Protein AF-A0A820PLV8-F1 (afdb_monomer_lite)

pLDDT: mean 78.75, std 16.78, range [38.91, 97.12]

Secondary structure (DSSP, 8-state):
------------------HHHHHHHHHHHHHHHHHHH--PPP-----S-TT--PPPPP--SSEEEEEEE-SSSSSS-EEEEEETTTTEEEEEE--TT---EEEEEE---

Organism: NCBI:txid433720

Structure (mmCIF, N/CA/C/O backbone):
data_AF-A0A820PLV8-F1
#
_entry.id   AF-A0A820PLV8-F1
#
loop_
_atom_site.group_PDB
_atom_site.id
_atom_site.type_symbol
_atom_site.label_atom_id
_atom_site.label_alt_id
_atom_site.label_comp_id
_atom_site.label_asym_id
_atom_site.label_entity_id
_atom_site.label_seq_id
_atom_site.pdbx_PDB_ins_code
_atom_site.Cartn_x
_atom_site.Cartn_y
_atom_site.Cartn_z
_atom_site.occupancy
_atom_site.B_iso_or_equiv
_atom_site.auth_seq_id
_atom_site.auth_comp_id
_atom_site.auth_asym_id
_atom_site.auth_atom_id
_atom_site.pdbx_PDB_model_num
ATOM 1 N N . LEU A 1 1 ? -63.216 26.489 89.836 1.00 42.44 1 LEU A N 1
ATOM 2 C CA . LEU A 1 1 ? -62.33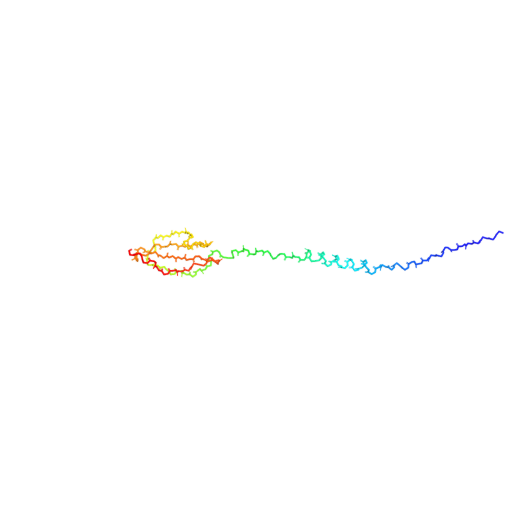6 26.795 88.686 1.00 42.44 1 LEU A CA 1
ATOM 3 C C . LEU A 1 1 ? -61.756 25.474 88.170 1.00 42.44 1 LEU A C 1
ATOM 5 O O . LEU A 1 1 ? -60.790 24.988 88.735 1.00 42.44 1 LEU A O 1
ATOM 9 N N . PHE A 1 2 ? -62.409 24.822 87.204 1.00 39.81 2 PHE A N 1
ATOM 10 C CA . PHE A 1 2 ? -62.015 23.493 86.708 1.00 39.81 2 PHE A CA 1
ATOM 11 C C . PHE A 1 2 ? -61.451 23.657 85.290 1.00 39.81 2 PHE A C 1
ATOM 13 O O . PHE A 1 2 ? -62.185 24.001 84.367 1.00 39.81 2 PHE A O 1
ATOM 20 N N . ILE A 1 3 ? -60.137 23.497 85.128 1.00 45.94 3 ILE A N 1
ATOM 21 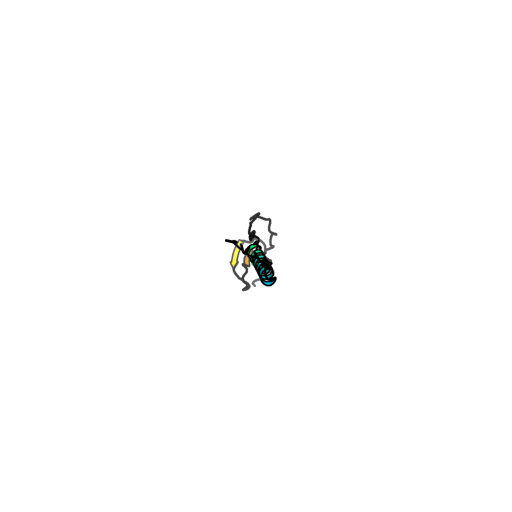C CA . ILE A 1 3 ? -59.442 23.702 83.850 1.00 45.94 3 ILE A CA 1
ATOM 22 C C . ILE A 1 3 ? -59.531 22.404 83.040 1.00 45.94 3 ILE A C 1
ATOM 24 O O . ILE A 1 3 ? -58.920 21.395 83.385 1.00 45.94 3 ILE A O 1
ATOM 28 N N . HIS A 1 4 ? -60.312 22.422 81.960 1.00 50.25 4 HIS A N 1
ATOM 29 C CA . HIS A 1 4 ? -60.478 21.287 81.056 1.00 50.25 4 HIS A CA 1
ATOM 30 C C . HIS A 1 4 ? -59.427 21.356 79.936 1.00 50.25 4 HIS A C 1
ATOM 32 O O . HIS A 1 4 ? -59.595 22.063 78.943 1.00 50.25 4 HIS A O 1
ATOM 38 N N . ILE A 1 5 ? -58.308 20.646 80.103 1.00 52.22 5 ILE A N 1
ATOM 39 C CA . ILE A 1 5 ? -57.233 20.583 79.103 1.00 52.22 5 ILE A CA 1
ATOM 40 C C . ILE A 1 5 ? -57.659 19.630 77.978 1.00 52.22 5 ILE A C 1
ATOM 42 O O . ILE A 1 5 ? -57.611 18.409 78.134 1.00 52.22 5 ILE A O 1
ATOM 46 N N . ARG A 1 6 ? -58.048 20.167 76.814 1.00 57.59 6 ARG A N 1
ATOM 47 C CA . ARG A 1 6 ? -58.205 19.359 75.595 1.00 57.59 6 ARG A CA 1
ATOM 48 C C . ARG A 1 6 ? -56.824 19.023 75.0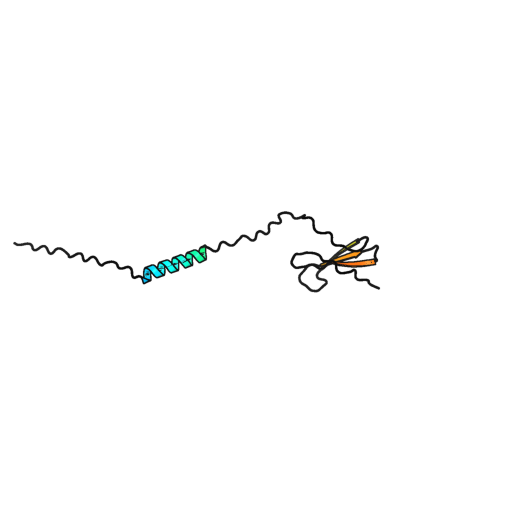33 1.00 57.59 6 ARG A C 1
ATOM 50 O O . ARG A 1 6 ? -56.131 19.898 74.524 1.00 57.59 6 ARG A O 1
ATOM 57 N N . ARG A 1 7 ? -56.417 17.752 75.107 1.00 50.88 7 ARG A N 1
ATOM 58 C CA . ARG A 1 7 ? -55.196 17.283 74.435 1.00 50.88 7 ARG A CA 1
ATOM 59 C C . ARG A 1 7 ? -55.417 17.280 72.915 1.00 50.88 7 ARG A C 1
ATOM 61 O O . ARG A 1 7 ? -56.411 16.701 72.471 1.00 50.88 7 ARG A O 1
ATOM 68 N N . PRO A 1 8 ? -54.530 17.884 72.106 1.00 48.03 8 PRO A N 1
ATOM 69 C CA . PRO A 1 8 ? -54.655 17.823 70.660 1.00 48.03 8 PRO A CA 1
ATOM 70 C C . PRO A 1 8 ? -54.397 16.388 70.199 1.00 48.03 8 PRO A C 1
ATOM 72 O O . PRO A 1 8 ? -53.349 15.793 70.454 1.00 48.03 8 PRO A O 1
ATOM 75 N N . PHE A 1 9 ? -55.396 15.822 69.535 1.00 55.66 9 PHE A N 1
ATOM 76 C CA . PHE A 1 9 ? -55.345 14.494 68.950 1.00 55.66 9 PHE A CA 1
ATOM 77 C C . PHE A 1 9 ? -54.421 14.543 67.725 1.00 55.66 9 PHE A C 1
ATOM 79 O O . PHE A 1 9 ? -54.831 14.931 66.631 1.00 55.66 9 PHE A O 1
ATOM 86 N N . TYR A 1 10 ? -53.145 14.203 67.912 1.00 49.53 10 TYR A N 1
ATOM 87 C CA . TYR A 1 10 ? -52.159 14.163 66.833 1.00 49.53 10 TYR A CA 1
ATOM 88 C C . TYR A 1 10 ? -52.473 12.974 65.907 1.00 49.53 10 TYR A C 1
ATOM 90 O O . TYR A 1 10 ? -52.062 11.836 66.141 1.00 49.53 10 TYR A O 1
ATOM 98 N N . ARG A 1 11 ? -53.278 13.215 64.865 1.00 55.69 11 ARG A N 1
ATOM 99 C CA . ARG A 1 11 ? -53.656 12.208 63.865 1.00 55.69 11 ARG A CA 1
ATOM 100 C C . ARG A 1 11 ? -52.430 11.926 62.997 1.00 55.69 11 ARG A C 1
ATOM 102 O O . ARG A 1 11 ? -52.092 12.727 62.129 1.00 55.69 11 ARG A O 1
ATOM 109 N N . LYS A 1 12 ? -51.768 10.784 63.217 1.00 47.06 12 LYS A N 1
ATOM 110 C CA . LYS A 1 12 ? -50.758 10.247 62.293 1.00 47.06 12 LYS A CA 1
ATOM 111 C C . LYS A 1 12 ? -51.419 10.069 60.924 1.00 47.06 12 LYS A C 1
ATOM 113 O O . LYS A 1 12 ? -52.050 9.045 60.667 1.00 47.06 12 LYS A O 1
ATOM 118 N N . LYS A 1 13 ? -51.302 11.069 60.045 1.00 50.31 13 LYS A N 1
ATOM 119 C CA . LYS A 1 13 ? -51.503 10.862 58.614 1.00 50.31 13 LYS A CA 1
ATOM 120 C C . LYS A 1 13 ? -50.444 9.839 58.236 1.00 50.31 13 LYS A C 1
ATOM 122 O O . LYS A 1 13 ? -49.259 10.157 58.249 1.00 50.31 13 LYS A O 1
ATOM 127 N N . ARG A 1 14 ? -50.859 8.589 58.017 1.00 59.84 14 ARG A N 1
ATOM 128 C CA . ARG A 1 14 ? -50.014 7.587 57.368 1.00 59.84 14 ARG A CA 1
ATOM 129 C C . ARG A 1 14 ? -49.620 8.233 56.047 1.00 59.84 14 ARG A C 1
ATOM 131 O O . ARG A 1 14 ? -50.471 8.398 55.180 1.00 59.84 14 ARG A O 1
ATOM 138 N N . PHE A 1 15 ? -48.395 8.748 55.989 1.00 55.59 15 PHE A N 1
ATOM 139 C CA . PHE A 1 15 ? -47.830 9.454 54.849 1.00 55.59 15 PHE A CA 1
ATOM 140 C C . PHE A 1 15 ? -47.592 8.380 53.787 1.00 55.59 15 PHE A C 1
ATOM 142 O O . PHE A 1 15 ? -46.512 7.819 53.653 1.00 55.59 15 PHE A O 1
ATOM 149 N N . MET A 1 16 ? -48.690 7.960 53.164 1.00 58.69 16 MET A N 1
ATOM 150 C CA . MET A 1 16 ? -48.730 6.951 52.128 1.00 58.69 16 MET A CA 1
ATOM 151 C C . MET A 1 16 ? -48.171 7.652 50.902 1.00 58.69 16 MET A C 1
ATOM 153 O O . MET A 1 16 ? -48.897 8.357 50.208 1.00 58.69 16 MET A O 1
ATOM 157 N N . ILE A 1 17 ? -46.851 7.574 50.724 1.00 66.12 17 ILE A N 1
ATOM 158 C CA . ILE A 1 17 ? -46.203 8.048 49.505 1.00 66.12 17 ILE A CA 1
ATOM 159 C C . ILE A 1 17 ? -46.953 7.346 48.367 1.00 66.12 17 ILE A C 1
ATOM 161 O O . ILE A 1 17 ? -46.989 6.111 48.360 1.00 66.12 17 ILE A O 1
ATOM 165 N N . PRO A 1 18 ? -47.645 8.084 47.479 1.00 77.81 18 PRO A N 1
ATOM 166 C CA . PRO A 1 18 ? -48.425 7.459 46.427 1.00 77.81 18 PRO A CA 1
ATOM 167 C C . PRO A 1 18 ? -47.456 6.622 45.602 1.00 77.81 18 PRO A C 1
ATOM 169 O O . PRO A 1 18 ? -46.380 7.095 45.240 1.00 77.81 18 PRO A O 1
ATOM 172 N N . THR A 1 19 ? -47.807 5.370 45.338 1.00 82.56 19 THR A N 1
ATOM 173 C CA . THR A 1 19 ? -46.977 4.417 44.585 1.00 82.56 19 THR A CA 1
ATOM 174 C C . THR A 1 19 ? -46.471 4.999 43.262 1.00 82.56 19 THR A C 1
ATOM 176 O O . THR A 1 19 ? -45.360 4.685 42.845 1.00 82.56 19 THR A O 1
ATOM 179 N N . CYS A 1 20 ? -47.219 5.934 42.667 1.00 80.00 20 CYS A N 1
ATOM 180 C CA . CYS A 1 20 ? -46.801 6.734 41.518 1.00 80.00 20 CYS A CA 1
ATOM 181 C C . CYS A 1 20 ? -45.476 7.486 41.732 1.00 80.00 20 CYS A C 1
ATOM 183 O O . CYS A 1 20 ? -44.651 7.489 40.831 1.00 80.00 20 CYS A O 1
ATOM 185 N N . LEU A 1 21 ? -45.234 8.085 42.903 1.00 85.81 21 LEU A N 1
ATOM 186 C CA . LEU A 1 21 ? -44.022 8.871 43.183 1.00 85.81 21 LEU A CA 1
ATOM 187 C C . LEU A 1 21 ? -42.782 7.970 43.295 1.00 85.81 21 LEU A C 1
ATOM 189 O O . LEU A 1 21 ? -41.692 8.312 42.836 1.00 85.81 21 LEU A O 1
ATOM 193 N N . LEU A 1 22 ? -42.963 6.774 43.855 1.00 88.75 22 LEU A N 1
ATOM 194 C CA . LEU A 1 22 ? -41.906 5.770 43.958 1.00 88.75 22 LEU A CA 1
ATOM 195 C C . LEU A 1 22 ? -41.589 5.168 42.578 1.00 88.75 22 LEU A C 1
ATOM 197 O O . LEU A 1 22 ? -40.421 5.009 42.226 1.00 88.75 22 LEU A O 1
ATOM 201 N N . LEU A 1 23 ? -42.620 4.934 41.758 1.00 90.25 23 LEU A N 1
ATOM 202 C CA . LEU A 1 23 ? -42.471 4.488 40.373 1.00 90.25 23 LEU A CA 1
ATOM 203 C C . LEU A 1 23 ? -41.760 5.541 39.508 1.00 90.25 23 LEU A C 1
ATOM 205 O O . LEU A 1 23 ? -40.860 5.197 38.747 1.00 90.25 23 LEU A O 1
ATOM 209 N N . THR A 1 24 ? -42.097 6.826 39.657 1.00 91.06 24 THR A N 1
ATOM 210 C CA . THR A 1 24 ? -41.443 7.905 38.899 1.00 91.06 24 THR A CA 1
ATOM 211 C C . THR A 1 24 ? -39.975 8.067 39.276 1.00 91.06 24 THR A C 1
ATOM 213 O O . THR A 1 24 ? -39.149 8.289 38.395 1.00 91.06 24 THR A O 1
ATOM 216 N N . LEU A 1 25 ? -39.625 7.913 40.559 1.00 92.81 25 LEU A N 1
ATOM 217 C CA . LEU A 1 25 ? -38.228 7.959 41.004 1.00 92.81 25 LEU A CA 1
ATOM 218 C C . LEU A 1 25 ? -37.417 6.770 40.476 1.00 92.81 25 LEU A C 1
ATOM 220 O O . LEU A 1 25 ? -36.271 6.956 40.074 1.00 92.81 25 LEU A O 1
ATOM 224 N N . LEU A 1 26 ? -38.011 5.574 40.420 1.00 93.62 26 LEU A N 1
ATOM 225 C CA . LEU A 1 26 ? -37.364 4.400 39.830 1.00 93.62 26 LEU A CA 1
ATOM 226 C C . LEU A 1 26 ? -37.118 4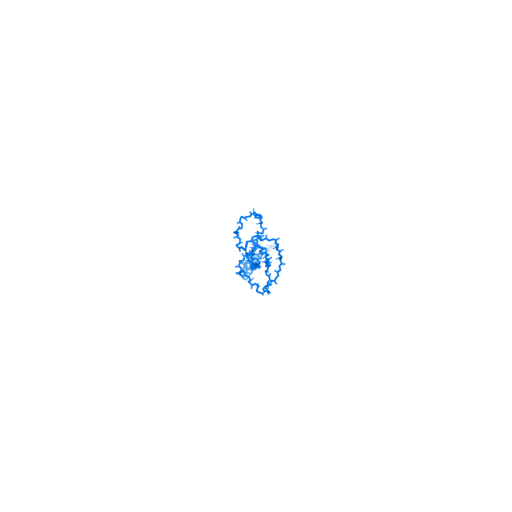.573 38.330 1.00 93.62 26 LEU A C 1
ATOM 228 O O . LEU A 1 26 ? -36.008 4.327 37.868 1.00 93.62 26 LEU A O 1
ATOM 232 N N . ILE A 1 27 ? -38.117 5.039 37.576 1.00 93.75 27 ILE A N 1
ATOM 233 C CA . ILE A 1 27 ? -37.966 5.286 36.135 1.00 93.75 27 ILE A CA 1
ATOM 234 C C . ILE A 1 27 ? -36.895 6.356 35.889 1.00 93.75 27 ILE A C 1
ATOM 236 O O . ILE A 1 27 ? -36.017 6.156 35.052 1.00 93.75 27 ILE A O 1
ATOM 240 N N . ALA A 1 28 ? -36.911 7.455 36.649 1.00 93.31 28 ALA A N 1
ATOM 241 C CA . ALA A 1 28 ? -35.893 8.498 36.547 1.00 93.31 28 ALA A CA 1
ATOM 242 C C . ALA A 1 28 ? -34.486 7.956 36.845 1.00 93.31 28 ALA A C 1
ATOM 244 O O . ALA A 1 28 ? -33.553 8.240 36.098 1.00 93.31 28 ALA A O 1
ATOM 245 N N . ALA A 1 29 ? -34.331 7.127 37.881 1.00 93.06 29 ALA A N 1
ATOM 246 C CA . ALA A 1 29 ? -33.053 6.503 38.214 1.00 93.06 29 ALA A CA 1
ATOM 247 C C . ALA A 1 29 ? -32.544 5.571 37.099 1.00 93.06 29 ALA A C 1
ATOM 249 O O . ALA A 1 29 ? -31.353 5.590 36.789 1.00 93.06 29 ALA A O 1
ATOM 250 N N . VAL A 1 30 ? -33.433 4.804 36.455 1.00 93.38 30 VAL A N 1
ATOM 251 C CA . VAL A 1 30 ? -33.076 3.953 35.307 1.00 93.38 30 VAL A CA 1
ATOM 252 C C . VAL A 1 30 ? -32.631 4.802 34.118 1.00 93.38 30 VAL A C 1
ATOM 254 O O . VAL A 1 30 ? -31.582 4.531 33.541 1.00 93.38 30 VAL A O 1
ATOM 257 N N . VAL A 1 31 ? -33.375 5.858 33.779 1.00 92.88 31 VAL A N 1
ATOM 258 C CA . VAL A 1 31 ? -33.027 6.762 32.670 1.00 92.88 31 VAL A CA 1
ATOM 259 C C . VAL A 1 31 ? -31.674 7.433 32.911 1.00 92.88 31 VAL A C 1
ATOM 261 O O . VAL A 1 31 ? -30.829 7.445 32.021 1.00 92.88 31 VAL A O 1
ATOM 264 N N . ILE A 1 32 ? -31.427 7.923 34.128 1.00 91.69 32 ILE A N 1
ATOM 265 C CA . ILE A 1 32 ? -30.140 8.516 34.515 1.00 91.69 32 ILE A CA 1
ATOM 266 C C . ILE A 1 32 ? -29.014 7.480 34.404 1.00 91.69 32 ILE A C 1
ATOM 268 O O . ILE A 1 32 ? -27.959 7.782 33.851 1.00 91.69 32 ILE A O 1
ATOM 272 N N . GLY A 1 33 ? -29.239 6.249 34.868 1.00 89.69 33 GLY A N 1
ATOM 273 C CA . GLY A 1 33 ? -28.270 5.159 34.745 1.00 89.69 33 GLY A CA 1
ATOM 274 C C . GLY A 1 33 ? -27.941 4.797 33.294 1.00 89.69 33 GLY A C 1
ATOM 275 O O . GLY A 1 33 ? -26.784 4.529 32.987 1.00 89.69 33 GLY A O 1
ATOM 276 N N . VAL A 1 34 ? -28.922 4.843 32.389 1.00 88.88 34 VAL A N 1
ATOM 277 C CA . VAL A 1 34 ? -28.713 4.612 30.950 1.00 88.88 34 VAL A CA 1
ATOM 278 C C . VAL A 1 34 ? -27.917 5.756 30.319 1.00 88.88 34 VAL A C 1
ATOM 280 O O . VAL A 1 34 ? -26.946 5.492 29.616 1.00 88.88 34 VAL A O 1
ATOM 283 N N . ILE A 1 35 ? -28.279 7.012 30.607 1.00 86.75 35 ILE A N 1
ATOM 284 C CA . ILE A 1 35 ? -27.598 8.200 30.060 1.00 86.75 35 ILE A CA 1
ATOM 285 C C . ILE A 1 35 ? -26.145 8.277 30.544 1.00 86.75 35 ILE A C 1
ATOM 287 O O . ILE A 1 35 ? -25.248 8.578 29.765 1.00 86.75 35 ILE A O 1
ATOM 291 N N . LEU A 1 36 ? -25.892 7.985 31.822 1.00 85.88 36 LEU A N 1
ATOM 292 C CA . LEU A 1 36 ? -24.543 8.012 32.397 1.00 85.88 36 LEU A CA 1
ATOM 293 C C . LEU A 1 36 ? -23.747 6.724 32.122 1.00 85.88 36 LEU A C 1
ATOM 295 O O . LEU A 1 36 ? -22.525 6.704 32.263 1.00 85.88 36 LEU A O 1
ATOM 299 N N . GLY A 1 37 ? -24.429 5.639 31.751 1.00 80.62 37 GLY A N 1
ATOM 300 C CA . GLY A 1 37 ? -23.857 4.309 31.548 1.00 80.62 37 GLY A CA 1
ATOM 301 C C . GLY A 1 37 ? -23.254 4.071 30.165 1.00 80.62 37 GLY A C 1
ATOM 302 O O . GLY A 1 37 ? -22.608 3.040 29.964 1.00 80.62 37 GLY A O 1
ATOM 303 N N . THR A 1 38 ? -23.408 4.995 29.211 1.00 76.25 38 THR A N 1
ATOM 304 C CA . THR A 1 38 ? -22.773 4.877 27.893 1.00 76.25 38 THR A CA 1
ATOM 305 C C . THR A 1 38 ? -21.274 5.150 28.003 1.00 76.25 38 THR A C 1
ATOM 307 O O . THR A 1 38 ? -20.789 6.235 27.686 1.00 76.25 38 THR A O 1
ATOM 310 N N . LYS A 1 39 ? -20.505 4.156 28.448 1.00 80.25 39 LYS A N 1
ATOM 311 C CA . LYS A 1 39 ? -19.054 4.180 28.264 1.00 80.25 39 LYS A CA 1
ATOM 312 C C . LYS A 1 39 ? -18.782 3.982 26.777 1.00 80.25 39 LYS A C 1
ATOM 314 O O . LYS A 1 39 ? -18.924 2.870 26.269 1.00 80.25 39 LYS A O 1
ATOM 319 N N . SER A 1 40 ? -18.413 5.044 26.067 1.00 75.56 40 SER A N 1
ATOM 320 C CA . SER A 1 40 ? -17.829 4.879 24.740 1.00 75.56 40 SER A CA 1
ATOM 321 C C . SER A 1 40 ? -16.517 4.111 24.906 1.00 75.56 40 SER A C 1
ATOM 323 O O . SER A 1 40 ? -15.673 4.453 25.737 1.00 75.56 40 SER A O 1
ATOM 325 N N . LYS A 1 41 ? -16.347 3.017 24.156 1.00 79.88 41 LYS A N 1
ATOM 326 C CA . LYS A 1 41 ? -15.016 2.426 23.995 1.00 79.88 41 LYS A CA 1
ATOM 327 C C . LYS A 1 41 ? -14.172 3.492 23.291 1.00 79.88 41 LYS A C 1
ATOM 329 O O . LYS A 1 41 ? -14.628 3.981 22.255 1.00 79.88 41 LYS A O 1
ATOM 334 N N . PRO A 1 42 ? -12.999 3.890 23.817 1.00 70.75 42 PRO A N 1
ATOM 335 C CA . PRO A 1 42 ? -12.122 4.751 23.045 1.00 70.75 42 PRO A CA 1
ATOM 336 C C . PRO A 1 42 ? -11.807 4.007 21.748 1.00 70.75 42 PRO A C 1
ATOM 338 O O . PRO A 1 42 ? -11.481 2.817 21.782 1.00 70.75 42 PRO A O 1
ATOM 341 N N . ALA A 1 43 ? -11.959 4.676 20.606 1.00 66.69 43 ALA A N 1
ATOM 342 C CA . ALA A 1 43 ? -11.465 4.141 19.351 1.00 66.69 43 ALA A CA 1
ATOM 343 C C . ALA A 1 43 ? -9.944 4.008 19.500 1.00 66.69 43 ALA A C 1
ATOM 345 O O . ALA A 1 43 ? -9.221 5.002 19.458 1.00 66.69 43 ALA A O 1
ATOM 346 N N . LYS A 1 44 ? -9.466 2.792 19.784 1.00 66.25 44 LYS A N 1
ATOM 347 C CA . LYS A 1 44 ? -8.041 2.484 19.875 1.00 66.25 44 LYS A CA 1
ATOM 348 C C . LYS A 1 44 ? -7.493 2.449 18.445 1.00 66.25 44 LYS A C 1
ATOM 350 O O . LYS A 1 44 ? -7.270 1.379 17.900 1.00 66.25 44 LYS A O 1
ATOM 355 N N . TYR A 1 45 ? -7.291 3.618 17.842 1.00 63.31 45 TYR A N 1
ATOM 356 C CA . TYR A 1 45 ? -6.387 3.767 16.701 1.00 63.31 45 TYR A CA 1
ATOM 357 C C . TYR A 1 45 ? -4.968 3.877 17.255 1.00 63.31 45 TYR A C 1
ATOM 359 O O . TYR A 1 45 ? -4.368 4.948 17.259 1.00 63.31 45 TYR A O 1
ATOM 367 N N . VAL A 1 46 ? -4.469 2.793 17.846 1.00 67.19 46 VAL A N 1
ATOM 368 C CA . VAL A 1 46 ? -3.057 2.715 18.210 1.00 67.19 46 VAL A CA 1
ATOM 369 C C . VAL A 1 46 ? -2.389 1.939 17.096 1.00 67.19 46 VAL A C 1
ATOM 371 O O . VAL A 1 46 ? -2.694 0.769 16.879 1.00 67.19 46 VAL A O 1
ATOM 374 N N . CYS A 1 47 ? -1.512 2.619 16.369 1.00 68.62 47 CYS A N 1
ATOM 375 C CA . CYS A 1 47 ? -0.577 1.993 15.453 1.00 68.62 47 CYS A CA 1
ATOM 376 C C . CYS A 1 47 ? 0.460 1.280 16.331 1.00 68.62 47 CYS A C 1
ATOM 378 O O . CYS A 1 47 ? 1.516 1.836 16.624 1.00 68.62 47 CYS A O 1
ATOM 380 N N . ASP A 1 48 ? 0.103 0.099 16.845 1.00 72.94 48 ASP A N 1
ATOM 381 C CA . ASP A 1 48 ? 0.952 -0.669 17.762 1.00 72.94 48 ASP A CA 1
ATOM 382 C C . ASP A 1 48 ? 2.282 -1.059 17.064 1.00 72.94 48 ASP A C 1
ATOM 384 O O . ASP A 1 48 ? 3.293 -1.228 17.743 1.00 72.94 48 ASP A O 1
ATOM 388 N N . ASN A 1 49 ? 2.324 -1.085 15.718 1.00 72.12 49 ASN A N 1
ATOM 389 C CA . ASN A 1 49 ? 3.561 -1.155 14.938 1.00 72.12 49 ASN A CA 1
ATOM 390 C C . ASN A 1 49 ? 3.391 -0.582 13.504 1.00 72.12 49 ASN A C 1
ATOM 392 O O . ASN A 1 49 ? 2.663 -1.153 12.698 1.00 72.12 49 ASN A O 1
ATOM 396 N N . PRO A 1 50 ? 4.068 0.515 13.118 1.00 71.12 50 PRO A N 1
ATOM 397 C CA . PRO A 1 50 ? 3.951 1.097 11.770 1.00 71.12 50 PRO A CA 1
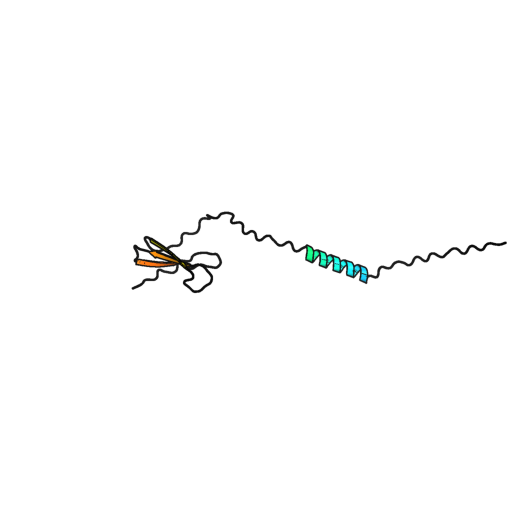ATOM 398 C C . PRO A 1 50 ? 4.729 0.335 10.678 1.00 71.12 50 PRO A C 1
ATOM 400 O O . PRO A 1 50 ? 4.695 0.732 9.518 1.00 71.12 50 PRO A O 1
ATOM 403 N N . PHE A 1 51 ? 5.440 -0.736 11.044 1.00 78.06 51 PHE A N 1
ATOM 404 C CA . PHE A 1 51 ? 6.262 -1.553 10.144 1.00 78.06 51 PHE A CA 1
ATOM 405 C C . PHE A 1 51 ? 5.945 -3.043 10.292 1.00 78.06 51 PHE A C 1
ATOM 407 O O . PHE A 1 51 ? 6.851 -3.877 10.225 1.00 78.06 51 PHE A O 1
ATOM 414 N N . GLU A 1 52 ? 4.684 -3.394 10.565 1.00 72.25 52 GLU A N 1
ATOM 415 C CA . GLU A 1 52 ? 4.304 -4.804 10.481 1.00 72.25 52 GLU A CA 1
ATOM 416 C C . GLU A 1 52 ? 4.659 -5.344 9.088 1.00 72.25 52 GLU A C 1
ATOM 418 O O . GLU A 1 52 ? 4.481 -4.630 8.095 1.00 72.25 52 GLU A O 1
ATOM 423 N N . PRO A 1 53 ? 5.236 -6.556 9.006 1.00 66.12 53 PRO A N 1
ATOM 424 C CA . PRO A 1 53 ? 5.617 -7.135 7.732 1.00 66.12 53 PRO A CA 1
ATOM 425 C C . PRO A 1 53 ? 4.362 -7.282 6.875 1.00 66.12 53 PRO A C 1
ATOM 427 O O . PRO A 1 53 ? 3.467 -8.059 7.197 1.00 66.12 53 PRO A O 1
ATOM 430 N N . PHE A 1 54 ? 4.300 -6.497 5.804 1.00 72.44 54 PHE A N 1
ATOM 431 C CA . PHE A 1 54 ? 3.265 -6.624 4.794 1.00 72.44 54 PHE A CA 1
ATOM 432 C C . PHE A 1 54 ? 3.661 -7.730 3.822 1.00 72.44 54 PHE A C 1
ATOM 434 O O . PHE A 1 54 ? 4.847 -7.873 3.499 1.00 72.44 54 PHE A O 1
ATOM 441 N N . ASP A 1 55 ? 2.682 -8.492 3.343 1.00 77.94 55 ASP A N 1
ATOM 442 C CA . ASP A 1 55 ? 2.933 -9.448 2.273 1.00 77.94 55 ASP A CA 1
ATOM 443 C C . ASP A 1 55 ? 3.449 -8.690 1.047 1.00 77.94 55 ASP A C 1
ATOM 445 O O . ASP A 1 55 ? 2.846 -7.713 0.590 1.00 77.94 55 ASP A O 1
ATOM 449 N N . ALA A 1 56 ? 4.605 -9.116 0.537 1.00 78.94 56 ALA A N 1
ATOM 450 C CA . ALA A 1 56 ? 5.149 -8.552 -0.685 1.00 78.94 56 ALA A CA 1
ATOM 451 C C . ALA A 1 56 ? 4.152 -8.806 -1.821 1.00 78.94 56 ALA A C 1
ATOM 453 O O . ALA A 1 56 ? 3.732 -9.939 -2.054 1.00 78.94 56 ALA A O 1
ATOM 454 N N . VAL A 1 57 ? 3.761 -7.738 -2.512 1.00 83.75 57 VAL A N 1
ATOM 455 C CA . VAL A 1 57 ? 2.834 -7.832 -3.635 1.00 83.75 57 VAL A CA 1
ATOM 456 C C . VAL A 1 57 ? 3.639 -8.043 -4.906 1.00 83.75 57 VAL A C 1
ATOM 458 O O . VAL A 1 57 ? 4.498 -7.227 -5.241 1.00 83.75 57 VAL A O 1
ATOM 461 N N . ASP A 1 58 ? 3.346 -9.131 -5.614 1.00 87.62 58 ASP A N 1
ATOM 462 C CA . ASP A 1 58 ? 4.018 -9.453 -6.867 1.00 87.62 58 ASP A CA 1
ATOM 463 C C . ASP A 1 58 ? 3.740 -8.389 -7.941 1.00 87.62 58 ASP A C 1
ATOM 465 O O . ASP A 1 58 ? 2.589 -8.047 -8.254 1.00 87.62 58 ASP A O 1
ATOM 469 N N . THR A 1 59 ? 4.824 -7.899 -8.537 1.00 91.50 59 THR A N 1
ATOM 470 C CA . THR A 1 59 ? 4.851 -6.995 -9.693 1.00 91.50 59 THR A CA 1
ATOM 471 C C . THR A 1 59 ? 5.676 -7.625 -10.822 1.00 91.50 59 THR A C 1
ATOM 473 O O . THR A 1 59 ? 6.034 -8.802 -10.759 1.00 91.50 59 THR A O 1
ATOM 476 N N . GLY A 1 60 ? 5.940 -6.878 -11.897 1.00 91.44 60 GLY A N 1
ATOM 477 C CA . GLY A 1 60 ? 6.853 -7.328 -12.950 1.00 91.44 60 GLY A CA 1
ATOM 478 C C . GLY A 1 60 ? 8.332 -7.158 -12.578 1.00 91.44 60 GLY A C 1
ATOM 479 O O . GLY A 1 60 ? 8.695 -6.698 -11.496 1.00 91.44 60 GLY A O 1
ATOM 480 N N . ASN A 1 61 ? 9.213 -7.508 -13.510 1.00 93.75 61 ASN A N 1
ATOM 481 C CA . ASN A 1 61 ? 10.655 -7.453 -13.320 1.00 93.75 61 ASN A CA 1
ATOM 482 C C . ASN A 1 61 ? 11.206 -6.026 -13.424 1.00 93.75 61 ASN A C 1
ATOM 484 O O . ASN A 1 61 ? 10.871 -5.252 -14.327 1.00 93.75 61 ASN A O 1
ATOM 488 N N . PHE A 1 62 ? 12.155 -5.732 -12.534 1.00 94.81 62 PHE A N 1
ATOM 489 C CA . PHE A 1 62 ? 12.884 -4.464 -12.467 1.00 94.81 62 PHE A CA 1
ATOM 490 C C . PHE A 1 62 ? 11.941 -3.243 -12.384 1.00 94.81 62 PHE A C 1
ATOM 492 O O . PHE A 1 62 ? 11.917 -2.400 -13.293 1.00 94.81 62 PHE A O 1
ATOM 499 N N . PRO A 1 63 ? 11.132 -3.149 -11.308 1.00 94.56 63 PRO A N 1
ATOM 500 C CA . PRO A 1 63 ? 10.279 -1.991 -11.082 1.00 94.56 63 PRO A CA 1
ATOM 501 C C . PRO A 1 63 ? 11.145 -0.734 -10.932 1.00 94.56 63 PRO A C 1
ATOM 503 O O . PRO A 1 63 ? 12.042 -0.683 -10.091 1.00 94.56 63 PRO A O 1
ATOM 506 N N . SER A 1 64 ? 10.899 0.271 -11.772 1.00 96.88 64 SER A N 1
ATOM 507 C CA . SER A 1 64 ? 11.738 1.477 -11.865 1.00 96.88 64 SER A CA 1
ATOM 508 C C . SER A 1 64 ? 11.080 2.730 -11.293 1.00 96.88 64 SER A C 1
ATOM 510 O O . SER A 1 64 ? 11.771 3.674 -10.916 1.00 96.88 64 SER A O 1
ATOM 512 N N . SER A 1 65 ? 9.749 2.775 -11.266 1.00 96.31 65 SER A N 1
ATOM 513 C CA . SER A 1 65 ? 8.983 3.921 -10.774 1.00 96.31 65 SER A CA 1
ATOM 514 C C . SER A 1 65 ? 7.572 3.512 -10.354 1.00 96.31 65 SER A C 1
ATOM 516 O O . SER A 1 65 ? 7.045 2.498 -10.814 1.00 96.31 65 SER A O 1
ATOM 518 N N . SER A 1 66 ? 6.960 4.323 -9.488 1.00 95.88 66 SER A N 1
ATOM 519 C CA . SER A 1 66 ? 5.592 4.131 -9.000 1.00 95.88 66 SER A CA 1
ATOM 520 C C . SER A 1 66 ? 4.840 5.456 -8.867 1.00 95.88 66 SER A C 1
ATOM 522 O O . SER A 1 66 ? 5.450 6.492 -8.595 1.00 95.88 66 SER A O 1
ATOM 524 N N . VAL A 1 67 ? 3.514 5.419 -8.993 1.00 97.12 67 VAL A N 1
ATOM 525 C CA . VAL A 1 67 ? 2.614 6.561 -8.774 1.00 97.12 67 VAL A CA 1
ATOM 526 C C . VAL A 1 67 ? 1.354 6.118 -8.029 1.00 97.12 67 VAL A C 1
ATOM 528 O O . VAL A 1 67 ? 0.892 4.993 -8.209 1.00 97.12 67 VAL A O 1
ATOM 531 N N . LEU A 1 68 ? 0.815 7.009 -7.192 1.00 95.88 68 LEU A N 1
ATOM 532 C CA . LEU A 1 68 ? -0.425 6.806 -6.439 1.00 95.88 68 LEU A CA 1
ATOM 533 C C 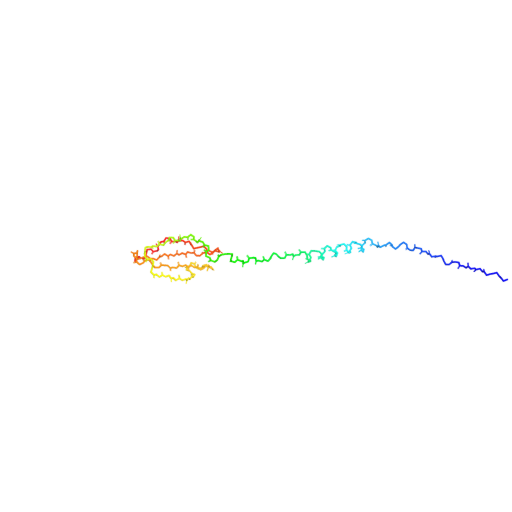. LEU A 1 68 ? -1.594 7.527 -7.119 1.00 95.88 68 LEU A C 1
ATOM 535 O O . LEU A 1 68 ? -1.418 8.643 -7.614 1.00 95.88 68 LEU A O 1
ATOM 539 N N . GLY A 1 69 ? -2.782 6.926 -7.103 1.00 93.94 69 GLY A N 1
ATOM 540 C CA . GLY A 1 69 ? -3.984 7.521 -7.690 1.00 93.94 69 GLY A CA 1
ATOM 541 C C . GLY A 1 69 ? -5.255 6.731 -7.391 1.00 93.94 69 GLY A C 1
ATOM 542 O O . GLY A 1 69 ? -5.200 5.733 -6.693 1.00 93.94 69 GLY A O 1
ATOM 543 N N . TYR A 1 70 ? -6.386 7.195 -7.919 1.00 94.88 70 TYR A N 1
ATOM 544 C CA . TYR A 1 70 ? -7.649 6.449 -7.952 1.00 94.88 70 TYR A CA 1
ATOM 545 C C . TYR A 1 70 ? -7.854 6.002 -9.402 1.00 94.88 70 TYR A C 1
ATOM 547 O O . TYR A 1 70 ? -8.372 6.766 -10.220 1.00 94.88 70 TYR A O 1
ATOM 555 N N . PHE A 1 71 ? -7.317 4.840 -9.766 1.00 94.75 71 PHE A N 1
ATOM 556 C CA . PHE A 1 71 ? -7.243 4.388 -11.157 1.00 94.75 71 PHE A CA 1
ATOM 557 C C . PHE A 1 71 ? -8.486 3.609 -11.594 1.00 94.75 71 PHE A C 1
ATOM 559 O O . PHE A 1 71 ? -8.768 3.574 -12.794 1.00 94.75 71 PHE A O 1
ATOM 566 N N . ASP A 1 72 ? -9.254 3.041 -10.660 1.00 93.31 72 ASP A N 1
ATOM 567 C CA . ASP A 1 72 ? -10.493 2.303 -10.946 1.00 93.31 72 ASP A CA 1
ATOM 568 C C . ASP A 1 72 ? -11.788 3.042 -10.535 1.00 93.31 72 ASP A C 1
ATOM 570 O O . ASP A 1 72 ? -12.893 2.508 -10.674 1.00 93.31 72 ASP A O 1
ATOM 574 N N . ASN A 1 73 ? -11.654 4.315 -10.140 1.00 93.00 73 ASN A N 1
ATOM 575 C CA . ASN A 1 73 ? -12.744 5.219 -9.759 1.00 93.00 73 ASN A CA 1
ATOM 576 C C . ASN A 1 73 ? -13.498 4.793 -8.482 1.00 93.00 73 ASN A C 1
ATOM 578 O O . ASN A 1 73 ? -14.686 5.100 -8.323 1.00 93.00 73 ASN A O 1
ATOM 582 N N . ASP A 1 74 ? -12.814 4.115 -7.565 1.00 93.50 74 ASP A N 1
ATOM 583 C CA . ASP A 1 74 ? -13.269 3.929 -6.196 1.00 93.50 74 ASP A CA 1
ATOM 584 C C . ASP A 1 74 ? -12.795 5.069 -5.258 1.00 93.50 74 ASP A C 1
ATOM 586 O O . ASP A 1 74 ? -12.439 6.171 -5.688 1.00 93.50 74 ASP A O 1
ATOM 590 N N . THR A 1 75 ? -12.882 4.842 -3.945 1.00 94.44 75 THR A N 1
ATOM 591 C CA . THR A 1 75 ? -12.411 5.787 -2.918 1.00 94.44 75 THR A CA 1
ATOM 592 C C . THR A 1 75 ? -11.116 5.337 -2.237 1.00 94.44 75 THR A C 1
ATOM 594 O O . THR A 1 75 ? -10.758 5.893 -1.196 1.00 94.44 75 THR A O 1
ATOM 597 N N . TYR A 1 76 ? -10.445 4.313 -2.760 1.00 94.06 76 TYR A N 1
ATOM 598 C CA . TYR A 1 76 ? -9.247 3.704 -2.196 1.00 94.06 76 TYR A CA 1
ATOM 599 C C . TYR A 1 76 ? -8.022 4.040 -3.057 1.00 94.06 76 TYR A C 1
ATOM 601 O O . TYR A 1 76 ? -8.094 4.201 -4.265 1.00 94.06 76 TYR A O 1
ATOM 609 N N . ILE A 1 77 ? -6.873 4.253 -2.414 1.00 93.69 77 ILE A N 1
ATOM 610 C CA . ILE A 1 77 ? -5.660 4.630 -3.146 1.00 93.69 77 ILE A CA 1
ATOM 611 C C . ILE A 1 77 ? -5.073 3.388 -3.818 1.00 93.69 77 ILE A C 1
ATOM 613 O O . ILE A 1 77 ? -4.712 2.429 -3.138 1.00 93.69 77 ILE A O 1
ATOM 617 N N . ASP A 1 78 ? -4.882 3.479 -5.126 1.00 93.88 78 ASP A N 1
ATOM 618 C CA . ASP A 1 78 ? -4.212 2.504 -5.975 1.00 93.88 78 ASP A CA 1
ATOM 619 C C . ASP A 1 78 ? -2.745 2.882 -6.225 1.00 93.88 78 ASP A C 1
ATOM 621 O O . ASP A 1 78 ? -2.333 4.043 -6.098 1.00 93.88 78 ASP A O 1
ATOM 625 N N . VAL A 1 79 ? -1.952 1.902 -6.666 1.00 94.50 79 VAL A N 1
ATOM 626 C CA . VAL A 1 79 ? -0.544 2.079 -7.048 1.00 94.50 79 VAL A CA 1
ATOM 627 C C . VAL A 1 79 ? -0.308 1.552 -8.459 1.00 94.50 79 VAL A C 1
ATOM 629 O O . VAL A 1 79 ? -0.520 0.373 -8.729 1.00 94.50 79 VAL A O 1
ATOM 632 N N . ALA A 1 80 ? 0.207 2.392 -9.354 1.00 95.81 80 ALA A N 1
ATOM 633 C CA . ALA A 1 80 ? 0.707 1.955 -10.656 1.00 95.81 80 ALA A CA 1
ATOM 634 C C . ALA A 1 80 ? 2.239 1.892 -10.638 1.00 95.81 80 ALA A C 1
ATOM 636 O O . ALA A 1 80 ? 2.893 2.827 -10.172 1.00 95.81 80 ALA A O 1
ATOM 637 N N . ILE A 1 81 ? 2.812 0.796 -11.139 1.00 96.00 81 ILE A N 1
ATOM 638 C CA . ILE A 1 81 ? 4.251 0.496 -11.084 1.00 96.00 81 ILE A CA 1
ATOM 639 C C . ILE A 1 81 ? 4.764 0.180 -12.489 1.00 96.00 81 ILE A C 1
ATOM 641 O O . ILE A 1 81 ? 4.226 -0.701 -13.157 1.00 96.00 81 ILE A O 1
ATOM 645 N N . ALA A 1 82 ? 5.812 0.879 -12.932 1.00 96.81 82 ALA A N 1
ATOM 646 C CA . ALA A 1 82 ? 6.467 0.620 -14.213 1.00 96.81 82 ALA A CA 1
ATOM 647 C C . ALA A 1 82 ? 7.549 -0.459 -14.066 1.00 96.81 82 ALA A C 1
ATOM 649 O O . ALA A 1 82 ? 8.518 -0.271 -13.326 1.00 96.81 82 ALA A O 1
ATOM 650 N N . ASN A 1 83 ? 7.403 -1.561 -14.802 1.00 96.19 83 ASN A N 1
ATOM 651 C CA . ASN A 1 83 ? 8.318 -2.701 -14.797 1.00 96.19 83 ASN A CA 1
ATOM 652 C C . ASN A 1 83 ? 9.228 -2.620 -16.024 1.00 96.19 83 ASN A C 1
ATOM 654 O O . ASN A 1 83 ? 8.865 -3.044 -17.123 1.00 96.19 83 ASN A O 1
ATOM 658 N N . SER A 1 84 ? 10.402 -2.019 -15.849 1.00 94.62 84 SER A N 1
ATOM 659 C CA . SER A 1 84 ? 11.255 -1.612 -16.971 1.00 94.62 84 SER A CA 1
ATOM 660 C C . SER A 1 84 ? 11.886 -2.770 -17.747 1.00 94.62 84 SER A C 1
ATOM 662 O O . SER A 1 84 ? 12.150 -2.605 -18.933 1.00 94.62 84 SER A O 1
ATOM 664 N N . ASN A 1 85 ? 12.092 -3.937 -17.125 1.00 95.69 85 ASN A N 1
ATOM 665 C CA . ASN A 1 85 ? 12.611 -5.118 -17.824 1.00 95.69 85 ASN A CA 1
ATOM 666 C C . ASN A 1 85 ? 11.514 -5.903 -18.563 1.00 95.69 85 ASN A C 1
ATOM 668 O O . ASN A 1 85 ? 11.808 -6.598 -19.531 1.00 95.69 85 ASN A O 1
ATOM 672 N N . ASP A 1 86 ? 10.261 -5.790 -18.118 1.00 93.56 86 ASP A N 1
ATOM 673 C CA . ASP A 1 86 ? 9.121 -6.466 -18.750 1.00 93.56 86 ASP A CA 1
ATOM 674 C C . ASP A 1 86 ? 8.387 -5.583 -19.766 1.00 93.56 86 ASP A C 1
ATOM 676 O O . ASP A 1 86 ? 7.518 -6.073 -20.482 1.00 93.56 86 ASP A O 1
ATOM 680 N N . ASN A 1 87 ? 8.693 -4.284 -19.810 1.00 93.81 87 ASN A N 1
ATOM 681 C CA . ASN A 1 87 ? 7.951 -3.280 -20.574 1.00 93.81 87 ASN A CA 1
ATOM 682 C C . ASN A 1 87 ? 6.441 -3.289 -20.249 1.00 93.81 87 ASN A C 1
ATOM 684 O O . ASN A 1 87 ? 5.606 -3.054 -21.121 1.00 93.81 87 ASN A O 1
ATOM 688 N N . THR A 1 88 ? 6.079 -3.560 -18.992 1.00 94.81 88 THR A N 1
ATOM 689 C CA . THR A 1 88 ? 4.683 -3.588 -18.524 1.00 94.81 88 THR A CA 1
ATOM 690 C C . THR A 1 88 ? 4.442 -2.590 -17.401 1.00 94.81 88 THR A C 1
ATOM 692 O O . THR A 1 88 ? 5.375 -2.103 -16.759 1.00 94.81 88 THR A O 1
ATOM 695 N N . VAL A 1 89 ? 3.164 -2.318 -17.136 1.00 94.38 89 VAL A N 1
ATOM 696 C CA . VAL A 1 89 ? 2.722 -1.612 -15.933 1.00 94.38 89 VAL A CA 1
ATOM 697 C C . VAL A 1 89 ? 1.881 -2.566 -15.088 1.00 94.38 89 VAL A C 1
ATOM 699 O O . VAL A 1 89 ? 0.929 -3.175 -15.583 1.00 94.38 89 VAL A O 1
ATOM 702 N N . SER A 1 90 ? 2.241 -2.700 -13.813 1.00 94.38 90 SER A N 1
ATOM 703 C CA . SER A 1 90 ? 1.423 -3.376 -12.803 1.00 94.38 90 SER A CA 1
ATOM 704 C C . SER A 1 90 ? 0.497 -2.361 -12.142 1.00 94.38 90 SER A C 1
ATOM 706 O O . SER A 1 90 ? 0.946 -1.278 -11.768 1.00 94.38 90 SER A O 1
ATOM 708 N N . LEU A 1 91 ? -0.777 -2.720 -11.978 1.00 93.25 91 LEU A N 1
ATOM 709 C CA . LEU A 1 91 ? -1.755 -1.922 -11.242 1.00 93.25 91 LEU A CA 1
ATOM 710 C C . LEU A 1 91 ? -2.150 -2.672 -9.970 1.00 93.25 91 LEU A C 1
ATOM 712 O O . LEU A 1 91 ? -2.708 -3.769 -10.041 1.00 93.25 91 LEU A O 1
ATOM 716 N N . LEU A 1 92 ? -1.827 -2.091 -8.820 1.00 93.06 92 LEU A N 1
ATOM 717 C CA . LEU A 1 92 ? -2.202 -2.601 -7.511 1.00 93.06 92 LEU A CA 1
ATOM 718 C C . LEU A 1 92 ? -3.421 -1.827 -7.016 1.00 93.06 92 LEU A C 1
ATOM 720 O O . LEU A 1 92 ? -3.320 -0.620 -6.804 1.00 93.06 92 LEU A O 1
ATOM 724 N N . LEU A 1 93 ? -4.544 -2.521 -6.847 1.00 92.25 93 LEU A N 1
ATOM 725 C CA . LEU A 1 93 ? -5.789 -1.906 -6.396 1.00 92.25 93 LEU A CA 1
ATOM 726 C C . LEU A 1 93 ? -5.813 -1.817 -4.877 1.00 92.25 93 LEU A C 1
ATOM 728 O O . LEU A 1 93 ? -5.513 -2.811 -4.203 1.00 92.25 93 LEU A O 1
ATOM 732 N N . GLY A 1 94 ? -6.152 -0.642 -4.361 1.00 89.88 94 GLY A N 1
ATOM 733 C CA . GLY A 1 94 ? -6.414 -0.437 -2.948 1.00 89.88 94 GLY A CA 1
ATOM 734 C C . GLY A 1 94 ? -7.735 -1.077 -2.531 1.00 89.88 94 GLY A C 1
ATOM 735 O O . GLY A 1 94 ? -8.621 -1.345 -3.337 1.00 89.88 94 GLY A O 1
ATOM 736 N N . ASP A 1 95 ? -7.891 -1.328 -1.236 1.00 87.69 95 ASP A N 1
ATOM 737 C CA . ASP A 1 95 ? -9.184 -1.692 -0.671 1.00 87.69 95 ASP A CA 1
ATOM 738 C C . ASP A 1 95 ? -9.453 -0.943 0.640 1.00 87.69 95 ASP A C 1
ATOM 740 O O . ASP A 1 95 ? -8.642 -0.152 1.131 1.00 87.69 95 ASP A O 1
ATOM 744 N N . LYS A 1 96 ? -10.630 -1.184 1.225 1.00 82.00 96 LYS A N 1
ATOM 745 C CA . LYS A 1 96 ? -11.058 -0.583 2.499 1.00 82.00 96 LYS A CA 1
ATOM 746 C C . LYS A 1 96 ? -10.099 -0.854 3.666 1.00 82.00 96 LYS A C 1
ATOM 748 O O . LYS A 1 96 ? -10.156 -0.138 4.663 1.00 82.00 96 LYS A O 1
ATOM 753 N N . GLU A 1 97 ? -9.288 -1.907 3.568 1.00 77.81 97 GLU A N 1
ATOM 754 C CA . GLU A 1 97 ? -8.302 -2.317 4.572 1.00 77.81 97 GLU A CA 1
ATOM 755 C C . GLU A 1 97 ? -6.892 -1.838 4.189 1.00 77.81 97 GLU A C 1
ATOM 757 O O . GLU A 1 97 ? -5.937 -2.116 4.906 1.00 77.81 97 GLU A O 1
ATOM 762 N N . GLN A 1 98 ? -6.777 -1.065 3.099 1.00 67.50 98 GLN A N 1
ATOM 763 C CA . GLN A 1 98 ? -5.533 -0.583 2.493 1.00 67.50 98 GLN A CA 1
ATOM 764 C C . GLN A 1 98 ? -4.601 -1.720 2.055 1.00 67.50 98 GLN A C 1
ATOM 766 O O . GLN A 1 98 ? -3.381 -1.557 2.013 1.00 67.50 98 GLN A O 1
ATOM 771 N N . ILE A 1 99 ? -5.174 -2.872 1.698 1.00 72.44 99 ILE A N 1
ATOM 772 C CA . ILE A 1 99 ? -4.432 -3.990 1.127 1.00 72.44 99 ILE A CA 1
ATOM 773 C C . ILE A 1 99 ? -4.348 -3.807 -0.384 1.00 72.44 99 ILE A C 1
ATOM 775 O O . ILE A 1 99 ? -5.358 -3.688 -1.072 1.00 72.44 99 ILE A O 1
ATOM 779 N N . LEU A 1 100 ? -3.117 -3.822 -0.894 1.00 75.44 100 LEU A N 1
ATOM 780 C CA . LEU A 1 100 ? -2.824 -3.715 -2.316 1.00 75.44 100 LEU A CA 1
ATOM 781 C C . LEU A 1 100 ? -2.958 -5.078 -2.994 1.00 75.44 100 LEU A C 1
ATOM 783 O O . LEU A 1 100 ? -2.272 -6.036 -2.634 1.00 75.44 100 LEU A O 1
ATOM 787 N N . ARG A 1 101 ? -3.819 -5.173 -4.007 1.00 75.94 101 ARG A N 1
ATOM 788 C CA . ARG A 1 101 ? -4.034 -6.409 -4.771 1.00 75.94 101 ARG A CA 1
ATOM 789 C C . ARG A 1 101 ? -3.509 -6.258 -6.189 1.00 75.94 101 ARG A C 1
ATOM 791 O O . ARG A 1 101 ? -3.940 -5.371 -6.920 1.00 75.94 101 ARG A O 1
ATOM 798 N N . SER A 1 102 ? -2.597 -7.144 -6.587 1.00 68.69 102 SER A N 1
ATOM 799 C CA . SER A 1 102 ? -2.030 -7.145 -7.938 1.00 68.69 102 SER A CA 1
ATOM 800 C C . SER A 1 102 ? -3.088 -7.510 -8.974 1.00 68.69 102 SER A C 1
ATOM 802 O O . SER A 1 102 ? -3.646 -8.610 -8.959 1.00 68.69 102 SER A O 1
ATOM 804 N N . THR A 1 103 ? -3.355 -6.585 -9.891 1.00 63.25 103 THR A N 1
ATOM 805 C CA . THR A 1 103 ? -4.083 -6.871 -11.124 1.00 63.25 103 THR A CA 1
ATOM 806 C C . THR A 1 103 ? -3.058 -7.217 -12.201 1.00 63.25 103 THR A C 1
ATOM 808 O O . THR A 1 103 ? -2.019 -6.566 -12.317 1.00 63.25 103 THR A O 1
ATOM 811 N N . ARG A 1 104 ? -3.326 -8.285 -12.965 1.00 59.41 104 ARG A N 1
ATOM 812 C CA . ARG A 1 104 ? -2.431 -8.815 -14.013 1.00 59.41 104 ARG A CA 1
ATOM 813 C C . ARG A 1 104 ? -1.843 -7.685 -14.876 1.00 59.41 104 ARG A C 1
ATOM 815 O O . ARG A 1 104 ? -2.594 -6.774 -15.224 1.00 59.41 104 ARG A O 1
ATOM 822 N N . PRO A 1 105 ? -0.548 -7.752 -15.247 1.00 53.94 105 PRO A N 1
ATOM 823 C CA . PRO A 1 105 ? 0.126 -6.671 -15.959 1.00 53.94 105 PRO A CA 1
ATOM 824 C C . PRO A 1 105 ? -0.636 -6.300 -17.232 1.00 53.94 105 PRO A C 1
ATOM 826 O O . PRO A 1 105 ? -0.962 -7.165 -18.050 1.00 53.94 105 PRO A O 1
ATOM 829 N N . ALA A 1 106 ? -0.929 -5.009 -17.387 1.00 55.47 106 ALA A N 1
ATOM 830 C CA . ALA A 1 106 ? -1.533 -4.490 -18.602 1.00 55.47 106 ALA A CA 1
ATOM 831 C C . ALA A 1 106 ? -0.467 -4.525 -19.707 1.00 55.47 106 ALA A C 1
ATOM 833 O O . ALA A 1 106 ? 0.493 -3.755 -19.691 1.00 55.47 106 ALA A O 1
ATOM 834 N N . ILE A 1 107 ? -0.607 -5.472 -20.635 1.00 53.59 107 ILE A N 1
ATOM 835 C CA . ILE A 1 107 ? 0.229 -5.569 -21.833 1.00 53.59 107 ILE A CA 1
ATOM 836 C C . ILE A 1 107 ? -0.238 -4.463 -22.785 1.00 53.59 107 ILE A C 1
ATOM 838 O O . ILE A 1 107 ? -1.278 -4.596 -23.428 1.00 53.59 107 ILE A O 1
ATOM 842 N N . GLY A 1 108 ? 0.503 -3.358 -22.846 1.00 48.75 108 GLY A N 1
ATOM 843 C CA . GLY A 1 108 ? 0.372 -2.388 -23.931 1.00 48.75 108 GLY A CA 1
ATOM 844 C C . GLY A 1 108 ? 1.102 -2.921 -25.161 1.00 48.75 108 GLY A C 1
ATOM 845 O O . GLY A 1 108 ? 2.323 -3.063 -25.116 1.00 48.75 108 GLY A O 1
ATOM 846 N N . GLN A 1 109 ? 0.360 -3.261 -26.218 1.00 38.91 109 GLN A N 1
ATOM 847 C CA . GLN A 1 109 ? 0.909 -3.317 -27.578 1.00 38.91 109 GLN A CA 1
ATOM 848 C C . GLN A 1 109 ? 0.885 -1.926 -28.204 1.00 38.91 109 GLN A C 1
ATOM 850 O O . GLN A 1 109 ? -0.072 -1.175 -27.902 1.00 38.91 109 GLN A O 1
#

Sequence (109 aa):
LFIHIRRPFYRKKRFMIPTCLLLTLLIAAVVIGVILGTKSKPAKYVCDNPFEPFDAVDTGNFPSSSVLGYFDNDTYIDVAIANSNDNTVSLLLGDKEQILRSTRPAIGQ

Radius of gyration: 38.44 Å; chains: 1; bounding box: 75×36×116 Å

Foldseek 3Di:
DDDDDDDPPPDPPVPPPPVVVVVVVVVVVVVVCVVVVPPDDPPPPDCVDPPDPDPDADDAAPFDDKDWDDPPPDPFIKMWTQHPVVRWIWIFDQDPVRRTHTDPTDDDD